Protei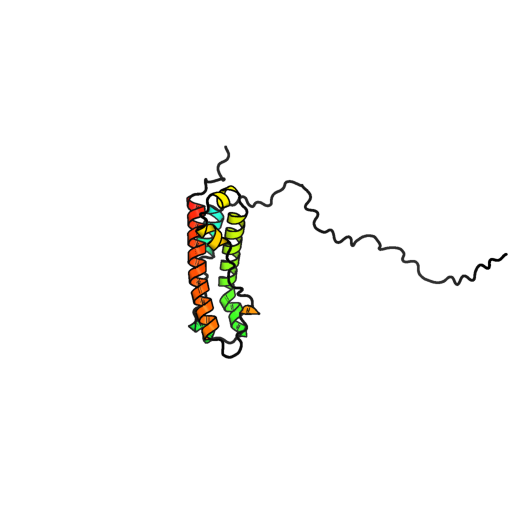n AF-A0A0D1DWK7-F1 (afdb_monomer_lite)

Structure (mmCIF, N/CA/C/O backbone):
data_AF-A0A0D1DWK7-F1
#
_entry.id   AF-A0A0D1DWK7-F1
#
loop_
_atom_site.group_PDB
_atom_site.id
_atom_site.type_symbol
_atom_site.label_atom_id
_atom_s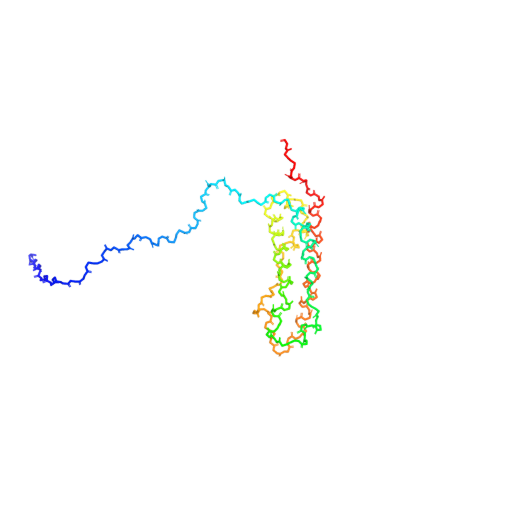ite.label_alt_id
_atom_site.label_comp_id
_atom_site.label_asym_id
_atom_site.label_entity_id
_atom_site.label_seq_id
_atom_site.pdbx_PDB_ins_code
_atom_site.Cartn_x
_atom_site.Cartn_y
_atom_site.Cartn_z
_atom_site.occupancy
_atom_site.B_iso_or_equiv
_atom_site.auth_seq_id
_atom_site.auth_comp_id
_atom_site.auth_asym_id
_atom_site.auth_atom_id
_atom_site.pdbx_PDB_model_num
ATOM 1 N N . MET A 1 1 ? 3.100 -80.654 4.291 1.00 35.53 1 MET A N 1
ATOM 2 C CA . MET A 1 1 ? 4.244 -81.356 4.916 1.00 35.53 1 MET A CA 1
ATOM 3 C C . MET A 1 1 ? 5.517 -80.571 4.607 1.00 35.53 1 MET A C 1
ATOM 5 O O . MET A 1 1 ? 5.625 -80.148 3.470 1.00 35.53 1 MET A O 1
ATOM 9 N N . ARG A 1 2 ? 6.362 -80.339 5.637 1.00 31.98 2 ARG A N 1
ATOM 10 C CA . ARG A 1 2 ? 7.846 -80.137 5.708 1.00 31.98 2 ARG A CA 1
ATOM 11 C C . ARG A 1 2 ? 8.606 -79.755 4.409 1.00 31.98 2 ARG A C 1
ATOM 13 O O . ARG A 1 2 ? 8.333 -80.349 3.384 1.00 31.98 2 ARG A O 1
ATOM 20 N N . ALA A 1 3 ? 9.633 -78.897 4.350 1.00 33.97 3 ALA A N 1
ATOM 21 C CA . ALA A 1 3 ? 10.636 -78.359 5.293 1.00 33.97 3 ALA A CA 1
ATOM 22 C C . ALA A 1 3 ? 11.252 -77.067 4.672 1.00 33.97 3 ALA A C 1
ATOM 24 O O . ALA A 1 3 ? 11.242 -76.930 3.455 1.00 33.97 3 ALA A O 1
ATOM 25 N N . ILE A 1 4 ? 11.587 -76.000 5.411 1.00 45.00 4 ILE A N 1
ATOM 26 C CA . ILE A 1 4 ? 12.887 -75.649 6.045 1.00 45.00 4 ILE A CA 1
ATOM 27 C C . ILE A 1 4 ? 14.161 -75.959 5.226 1.00 45.00 4 ILE A C 1
ATOM 29 O O . ILE A 1 4 ? 14.575 -77.110 5.149 1.00 45.00 4 ILE A O 1
ATOM 33 N N . ALA A 1 5 ? 14.833 -74.888 4.777 1.00 38.69 5 ALA A N 1
ATOM 34 C CA . ALA A 1 5 ? 16.294 -74.665 4.723 1.00 38.69 5 ALA A CA 1
ATOM 35 C C . ALA A 1 5 ? 16.481 -73.160 4.405 1.00 38.69 5 ALA A C 1
ATOM 37 O O . ALA A 1 5 ? 16.064 -72.715 3.344 1.00 38.69 5 ALA A O 1
ATOM 38 N N . VAL A 1 6 ? 16.809 -72.231 5.309 1.00 42.56 6 VAL A N 1
ATOM 39 C CA . VAL A 1 6 ? 17.988 -72.023 6.175 1.00 42.56 6 VAL A CA 1
ATOM 40 C C . VAL A 1 6 ? 19.330 -72.019 5.430 1.00 42.56 6 VAL A C 1
ATOM 42 O O . VAL A 1 6 ? 19.906 -73.057 5.133 1.00 42.56 6 VAL A O 1
ATOM 45 N N . SER A 1 7 ? 19.774 -70.771 5.236 1.00 46.34 7 SER A N 1
ATOM 46 C CA . SER A 1 7 ? 21.130 -70.210 5.268 1.00 46.34 7 SER A CA 1
ATOM 47 C C . SER A 1 7 ? 22.139 -70.544 4.165 1.00 46.34 7 SER A C 1
ATOM 49 O O . SER A 1 7 ? 22.687 -71.634 4.078 1.00 46.34 7 SER A O 1
ATOM 51 N N . LYS A 1 8 ? 22.574 -69.477 3.480 1.00 39.06 8 LYS A N 1
ATOM 52 C CA . LYS A 1 8 ? 23.996 -69.115 3.433 1.00 39.06 8 LYS A CA 1
ATOM 53 C C . LYS A 1 8 ? 24.147 -67.610 3.647 1.00 39.06 8 LYS A C 1
ATOM 55 O O . LYS A 1 8 ? 23.738 -66.797 2.828 1.00 39.06 8 LYS A O 1
ATOM 60 N N . LEU A 1 9 ? 24.691 -67.285 4.818 1.00 42.59 9 LEU A N 1
ATOM 61 C CA . LEU A 1 9 ? 25.370 -66.032 5.106 1.00 42.59 9 LEU A CA 1
ATOM 62 C C . LEU A 1 9 ? 26.461 -65.810 4.054 1.00 42.59 9 LEU A C 1
ATOM 64 O O . LEU A 1 9 ? 27.333 -66.667 3.934 1.00 42.59 9 LEU A O 1
ATOM 68 N N . ASP A 1 10 ? 26.511 -64.621 3.464 1.00 42.38 10 ASP A N 1
ATOM 69 C CA . ASP A 1 10 ? 27.797 -63.996 3.177 1.00 42.38 10 ASP A CA 1
ATOM 70 C C . ASP A 1 10 ? 27.877 -62.671 3.933 1.00 42.38 10 ASP A C 1
ATOM 72 O O . ASP A 1 10 ? 27.224 -61.670 3.643 1.00 42.38 10 ASP A O 1
ATOM 76 N N . LYS A 1 11 ? 28.641 -62.748 5.021 1.00 41.53 11 LYS A N 1
ATOM 77 C CA . LYS A 1 11 ? 29.080 -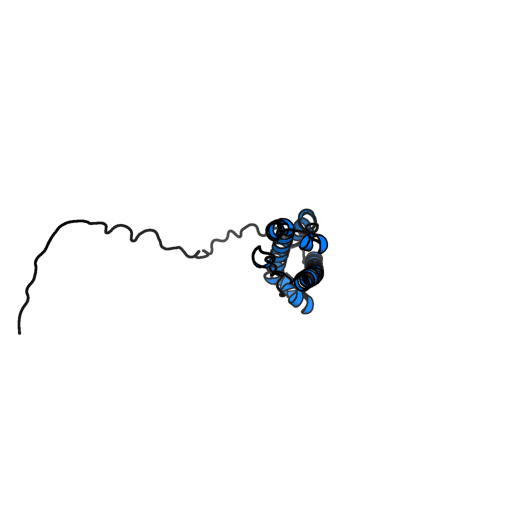61.640 5.854 1.00 41.53 11 LYS A CA 1
ATOM 78 C C . LYS A 1 11 ? 30.156 -60.900 5.074 1.00 41.53 11 LYS A C 1
ATOM 80 O O . LYS A 1 11 ? 31.225 -61.476 4.896 1.00 41.53 11 LYS A O 1
ATOM 85 N N . LYS A 1 12 ? 29.915 -59.637 4.711 1.00 40.84 12 LYS A N 1
ATOM 86 C CA . LYS A 1 12 ? 30.930 -58.567 4.662 1.00 40.84 12 LYS A CA 1
ATOM 87 C C . LYS A 1 12 ? 30.298 -57.225 4.271 1.00 40.84 12 LYS A C 1
ATOM 89 O O . LYS A 1 12 ? 29.779 -57.103 3.174 1.00 40.84 12 LYS A O 1
ATOM 94 N N . LEU A 1 13 ? 30.473 -56.251 5.174 1.00 39.94 13 LEU A N 1
ATOM 95 C CA . LEU A 1 13 ? 30.550 -54.798 4.943 1.00 39.94 13 LEU A CA 1
ATOM 96 C C . LEU A 1 13 ? 29.266 -54.095 4.443 1.00 39.94 13 LEU A C 1
ATOM 98 O O . LEU A 1 13 ? 28.750 -54.418 3.393 1.00 39.94 13 LEU A O 1
ATOM 102 N N . CYS A 1 14 ? 28.706 -53.061 5.066 1.00 36.19 14 CYS A N 1
ATOM 103 C CA . CYS A 1 14 ? 29.100 -52.273 6.221 1.00 36.19 14 CYS A CA 1
ATOM 104 C C . CYS A 1 14 ? 27.839 -51.802 6.953 1.00 36.19 14 CYS A C 1
ATOM 106 O O . CYS A 1 14 ? 26.956 -51.159 6.395 1.00 36.19 14 CYS A O 1
ATOM 108 N N . LEU A 1 15 ? 27.825 -52.110 8.241 1.00 42.50 15 LEU A N 1
ATOM 109 C CA . LEU A 1 15 ? 27.241 -51.336 9.322 1.00 42.50 15 LEU A CA 1
ATOM 110 C C . LEU A 1 15 ? 27.353 -49.812 9.080 1.00 42.50 15 LEU A C 1
ATOM 112 O O . LEU A 1 15 ? 28.404 -49.240 9.336 1.00 42.50 15 LEU A O 1
ATOM 116 N N . VAL A 1 16 ? 26.267 -49.166 8.642 1.00 40.69 16 VAL A N 1
ATOM 117 C CA . VAL A 1 16 ? 25.893 -47.794 9.045 1.00 40.69 16 VAL A CA 1
ATOM 118 C C . VAL A 1 16 ? 24.370 -47.759 9.203 1.00 40.69 16 VAL A C 1
ATOM 120 O O . VAL A 1 16 ? 23.630 -47.157 8.433 1.00 40.69 16 VAL A O 1
ATOM 123 N N . VAL A 1 17 ? 23.887 -48.458 10.229 1.00 48.81 17 VAL A N 1
ATOM 124 C CA . VAL A 1 17 ? 22.613 -48.127 10.878 1.00 48.81 17 VAL A CA 1
ATOM 125 C C . VAL A 1 17 ? 22.942 -47.032 11.888 1.00 48.81 17 VAL A C 1
ATOM 127 O O . VAL A 1 17 ? 23.173 -47.306 13.059 1.00 48.81 17 VAL A O 1
ATOM 130 N N . ALA A 1 18 ? 23.089 -45.802 11.399 1.00 49.25 18 ALA A N 1
ATOM 131 C CA . ALA A 1 18 ? 23.239 -44.599 12.213 1.00 49.25 18 ALA A CA 1
ATOM 132 C C . ALA A 1 18 ? 23.075 -43.366 11.317 1.00 49.25 18 ALA A C 1
ATOM 134 O O . ALA A 1 18 ? 24.058 -42.848 10.807 1.00 49.25 18 ALA A O 1
ATOM 135 N N . CYS A 1 19 ? 21.823 -42.963 11.078 1.00 34.84 19 CYS A N 1
ATOM 136 C CA . CYS A 1 19 ? 21.400 -41.559 10.918 1.00 34.84 19 CYS A CA 1
ATOM 137 C C . CYS A 1 19 ? 19.869 -41.435 10.743 1.00 34.84 19 CYS A C 1
ATOM 139 O O . CYS A 1 19 ? 19.378 -40.530 10.080 1.00 34.84 19 CYS A O 1
ATOM 141 N N . CYS A 1 20 ? 19.078 -42.297 11.399 1.00 39.22 20 CYS A N 1
ATOM 142 C CA . CYS A 1 20 ? 17.648 -42.033 11.639 1.00 39.22 20 CYS A CA 1
ATOM 143 C C . CYS A 1 20 ? 17.435 -41.074 12.827 1.00 39.22 20 CYS A C 1
ATOM 145 O O . CYS A 1 20 ? 16.447 -41.175 13.546 1.00 39.22 20 CYS A O 1
ATOM 147 N N . LEU A 1 21 ? 18.370 -40.150 13.043 1.00 48.44 21 LEU A N 1
ATOM 148 C CA . LEU A 1 21 ? 18.266 -39.048 13.986 1.00 48.44 21 LEU A CA 1
ATOM 149 C C . LEU A 1 21 ? 18.828 -37.815 13.277 1.00 48.44 21 LEU A C 1
ATOM 151 O O . LEU A 1 21 ? 19.969 -37.847 12.826 1.00 48.44 21 LEU A O 1
ATOM 155 N N . LEU A 1 22 ? 18.018 -36.752 13.224 1.00 46.00 22 LEU A N 1
ATOM 156 C CA . LEU A 1 22 ? 18.277 -35.430 12.630 1.00 46.00 22 LEU A CA 1
ATOM 157 C C . LEU A 1 22 ? 17.904 -35.250 11.150 1.00 46.00 22 LEU A C 1
ATOM 159 O O . LEU A 1 22 ? 18.721 -34.839 10.338 1.00 46.00 22 LEU A O 1
ATOM 163 N N . SER A 1 23 ? 16.633 -35.468 10.816 1.00 41.53 23 SER A N 1
ATOM 164 C CA . SER A 1 23 ? 15.876 -34.557 9.935 1.00 41.53 23 SER A CA 1
ATOM 165 C C . SER A 1 23 ? 14.383 -34.835 10.083 1.00 41.53 23 SER A C 1
ATOM 167 O O . SER A 1 23 ? 13.673 -35.125 9.126 1.00 41.53 23 SER A O 1
ATOM 169 N N . VAL A 1 24 ? 13.885 -34.717 11.317 1.00 39.78 24 VAL A N 1
ATOM 170 C CA . VAL A 1 24 ? 12.555 -34.130 11.456 1.00 39.78 24 VAL A CA 1
ATOM 171 C C . VAL A 1 24 ? 12.786 -32.700 10.989 1.00 39.78 24 VAL A C 1
ATOM 173 O O . VAL A 1 24 ? 13.404 -31.914 11.707 1.00 39.78 24 VAL A O 1
ATOM 176 N N . SER A 1 25 ? 12.407 -32.372 9.754 1.00 37.31 25 SER A N 1
ATOM 177 C CA . SER A 1 25 ? 12.064 -30.991 9.463 1.00 37.31 25 SER A CA 1
ATOM 178 C C . SER A 1 25 ? 10.915 -30.707 10.411 1.00 37.31 25 SER A C 1
ATOM 180 O O . SER A 1 25 ? 9.766 -31.077 10.179 1.00 37.31 25 SER A O 1
ATOM 182 N N . ALA A 1 26 ? 11.275 -30.166 11.572 1.00 39.66 26 ALA A N 1
ATOM 183 C CA . ALA A 1 26 ? 10.343 -29.498 12.429 1.00 39.66 26 ALA A CA 1
ATOM 184 C C . ALA A 1 26 ? 9.695 -28.459 11.517 1.00 39.66 26 ALA A C 1
ATOM 186 O O . ALA A 1 26 ? 10.260 -27.400 11.243 1.00 39.66 26 ALA A O 1
ATOM 187 N N . MET A 1 27 ? 8.505 -28.790 11.006 1.00 41.19 27 MET A N 1
ATOM 188 C CA . MET A 1 27 ? 7.476 -27.781 10.862 1.00 41.19 27 MET A CA 1
ATOM 189 C C . MET A 1 27 ? 7.580 -26.935 12.125 1.00 41.19 27 MET A C 1
ATOM 191 O O . MET A 1 27 ? 7.695 -27.522 13.208 1.00 41.19 27 MET A O 1
ATOM 195 N N . PRO A 1 28 ? 7.601 -25.602 12.025 1.00 35.41 28 PRO A N 1
ATOM 196 C CA . PRO A 1 28 ? 7.484 -24.788 13.210 1.00 35.41 28 PRO A CA 1
ATOM 197 C C . PRO A 1 28 ? 6.142 -25.156 13.847 1.00 35.41 28 PRO A C 1
ATOM 199 O O . PRO A 1 28 ? 5.085 -24.658 13.470 1.00 35.41 28 PRO A O 1
ATOM 202 N N . THR A 1 29 ? 6.171 -26.084 14.803 1.00 40.16 29 THR A N 1
ATOM 203 C CA . THR A 1 29 ? 5.226 -26.119 15.897 1.00 40.16 29 THR A CA 1
ATOM 204 C C . THR A 1 29 ? 5.403 -24.758 16.522 1.00 40.16 29 THR A C 1
ATOM 206 O O . THR A 1 29 ? 6.404 -24.509 17.197 1.00 40.16 29 THR A O 1
ATOM 209 N N . PHE A 1 30 ? 4.482 -23.852 16.195 1.00 42.81 30 PHE A N 1
ATOM 210 C CA . PHE A 1 30 ? 4.257 -22.633 16.942 1.00 42.81 30 PHE A CA 1
ATOM 211 C C . PHE A 1 30 ? 3.919 -23.078 18.360 1.00 42.81 30 PHE A C 1
ATOM 213 O O . PHE A 1 30 ? 2.764 -23.297 18.718 1.00 42.81 30 PHE A O 1
ATOM 220 N N . GLY A 1 31 ? 4.975 -23.327 19.132 1.00 33.19 31 GLY A N 1
ATOM 221 C CA . GLY A 1 31 ? 4.893 -23.500 20.556 1.00 33.19 31 GLY A CA 1
ATOM 222 C C . GLY A 1 31 ? 4.196 -22.262 21.077 1.00 33.19 31 GLY A C 1
ATOM 223 O O . GLY A 1 31 ? 4.615 -21.138 20.796 1.00 33.19 31 GLY A O 1
ATOM 224 N N . GLN A 1 32 ? 3.111 -22.496 21.802 1.00 45.38 32 GLN A N 1
ATOM 225 C CA . GLN A 1 32 ? 2.550 -21.558 22.755 1.00 45.38 32 GLN A CA 1
ATOM 226 C C . GLN A 1 32 ? 3.630 -21.252 23.800 1.00 45.38 32 GLN A C 1
ATOM 228 O O . GLN A 1 32 ? 3.635 -21.795 24.894 1.00 45.38 32 GLN A O 1
ATOM 233 N N . ASN A 1 33 ? 4.591 -20.422 23.422 1.00 34.59 33 ASN A N 1
ATOM 234 C CA . ASN A 1 33 ? 5.480 -19.718 24.317 1.00 34.59 33 ASN A CA 1
ATOM 235 C C . ASN A 1 33 ? 5.289 -18.251 23.975 1.00 34.59 33 ASN A C 1
ATOM 237 O O . ASN A 1 33 ? 5.736 -17.742 22.949 1.00 34.59 33 ASN A O 1
ATOM 241 N N . SER A 1 34 ? 4.509 -17.621 24.838 1.00 43.94 34 SER A N 1
ATOM 242 C CA . SER A 1 34 ? 4.232 -16.201 24.932 1.00 43.94 34 SER A CA 1
ATOM 243 C C . SER A 1 34 ? 5.529 -15.401 25.051 1.00 43.94 34 SER A C 1
ATOM 245 O O . SER A 1 34 ? 5.967 -15.039 26.136 1.00 43.94 34 SER A O 1
ATOM 247 N N . ALA A 1 35 ? 6.129 -15.121 23.905 1.00 40.31 35 ALA A N 1
ATOM 248 C CA . ALA A 1 35 ? 6.974 -13.969 23.670 1.00 40.31 35 ALA A CA 1
ATOM 249 C C . ALA A 1 35 ? 6.570 -13.461 22.287 1.00 40.31 35 ALA A C 1
ATOM 251 O O . ALA A 1 35 ? 7.152 -13.844 21.272 1.00 40.31 35 ALA A O 1
ATOM 252 N N . GLN A 1 36 ? 5.476 -12.688 22.243 1.00 37.56 36 GLN A N 1
ATOM 253 C CA . GLN A 1 36 ? 5.104 -11.960 21.034 1.00 37.56 36 GLN A CA 1
ATOM 254 C C . GLN A 1 36 ? 6.353 -11.203 20.567 1.00 37.56 36 GLN A C 1
ATOM 256 O O . GLN A 1 36 ? 6.941 -10.474 21.372 1.00 37.56 36 GLN A O 1
ATOM 261 N N . PRO A 1 37 ? 6.782 -11.351 19.300 1.00 38.97 37 PRO A N 1
ATOM 262 C CA . PRO A 1 37 ? 7.719 -10.400 18.732 1.00 38.97 37 PRO A CA 1
ATOM 263 C C . PRO A 1 37 ? 7.115 -9.020 18.966 1.00 38.97 37 PRO A C 1
ATOM 265 O O . PRO A 1 37 ? 5.895 -8.876 18.920 1.00 38.97 37 PRO A O 1
ATOM 268 N N . ASN A 1 38 ? 7.957 -8.051 19.285 1.00 44.44 38 ASN A N 1
ATOM 269 C CA . ASN A 1 38 ? 7.622 -6.677 19.632 1.00 44.44 38 ASN A CA 1
ATOM 270 C C . ASN A 1 38 ? 6.893 -5.936 18.478 1.00 44.44 38 ASN A C 1
ATOM 272 O O . ASN A 1 38 ? 7.410 -4.989 17.903 1.00 44.44 38 ASN A O 1
ATOM 276 N N . TYR A 1 39 ? 5.690 -6.395 18.121 1.00 44.62 39 TYR A N 1
ATOM 277 C CA . TYR A 1 39 ? 4.728 -5.807 17.187 1.00 44.62 39 TYR A CA 1
ATOM 278 C C . TYR A 1 39 ? 3.965 -4.643 17.843 1.00 44.62 39 TYR A C 1
ATOM 280 O O . TYR A 1 39 ? 3.026 -4.115 17.258 1.00 44.62 39 TYR A O 1
ATOM 288 N N . GLN A 1 40 ? 4.355 -4.241 19.060 1.00 44.53 40 GLN A N 1
ATOM 289 C CA . GLN A 1 40 ? 3.804 -3.104 19.801 1.00 44.53 40 GLN A CA 1
ATOM 290 C C . GLN A 1 40 ? 4.404 -1.760 19.357 1.00 44.53 40 GLN A C 1
ATOM 292 O O . GLN A 1 40 ? 4.408 -0.793 20.112 1.00 44.53 40 GLN A O 1
ATOM 297 N N . GLN A 1 41 ? 4.878 -1.656 18.117 1.00 57.50 41 GLN A N 1
ATOM 298 C CA . GLN A 1 41 ? 4.837 -0.360 17.456 1.00 57.50 41 GLN A CA 1
ATOM 299 C C . GLN A 1 41 ? 3.382 -0.128 17.067 1.00 57.50 41 GLN A C 1
ATOM 301 O O . GLN A 1 41 ? 2.820 -0.857 16.251 1.00 57.50 41 GLN A O 1
ATOM 306 N N . THR A 1 42 ? 2.741 0.839 17.719 1.00 75.50 42 THR A N 1
ATOM 307 C CA . THR A 1 42 ? 1.379 1.250 17.388 1.00 75.50 42 THR A CA 1
ATOM 308 C C . THR A 1 42 ? 1.276 1.511 15.887 1.00 75.50 42 THR A C 1
ATOM 310 O O . THR A 1 42 ? 2.201 2.049 15.280 1.00 75.50 42 THR A O 1
ATOM 313 N N . ILE A 1 43 ? 0.140 1.167 15.274 1.00 83.75 43 ILE A N 1
ATOM 314 C CA . ILE A 1 43 ? -0.105 1.419 13.842 1.00 83.75 43 ILE A CA 1
ATOM 315 C C . ILE A 1 43 ? 0.173 2.883 13.458 1.00 83.75 43 ILE A C 1
ATOM 317 O O . ILE A 1 43 ? 0.635 3.151 12.354 1.00 83.75 43 ILE A O 1
ATOM 321 N N . ALA A 1 44 ? -0.019 3.817 14.397 1.00 82.62 44 ALA A N 1
ATOM 322 C CA . ALA A 1 44 ? 0.364 5.219 14.271 1.00 82.62 44 ALA A CA 1
ATOM 323 C C . ALA A 1 44 ? 1.878 5.431 14.093 1.00 82.62 44 ALA A C 1
ATOM 325 O O . ALA A 1 44 ? 2.278 6.160 13.191 1.00 82.62 44 ALA A O 1
ATOM 326 N N . TYR A 1 45 ? 2.719 4.758 14.883 1.00 85.81 45 TYR A N 1
ATOM 327 C CA . TYR A 1 45 ? 4.176 4.804 14.736 1.00 85.81 45 TYR A CA 1
ATOM 328 C C . TYR A 1 45 ? 4.633 4.187 13.409 1.00 85.81 45 TYR A C 1
ATOM 330 O O . TYR A 1 45 ? 5.481 4.747 12.709 1.00 85.81 45 TYR A O 1
ATOM 338 N N . SER A 1 46 ? 4.066 3.039 13.025 1.00 87.69 46 SER A N 1
ATOM 339 C CA . SER A 1 46 ? 4.386 2.408 11.738 1.00 87.69 46 SER A CA 1
ATOM 340 C C . SER A 1 46 ? 3.939 3.280 10.559 1.00 87.69 46 SER A C 1
ATOM 342 O O . SER A 1 46 ? 4.655 3.388 9.564 1.00 87.69 46 SER A O 1
ATOM 344 N N . TRP A 1 47 ? 2.796 3.963 10.682 1.00 91.38 47 TRP A N 1
ATOM 345 C CA . TRP A 1 47 ? 2.325 4.947 9.708 1.00 91.38 47 TRP A CA 1
ATOM 346 C C . TRP A 1 47 ? 3.231 6.180 9.637 1.00 91.38 47 TRP A C 1
ATOM 348 O O . TRP A 1 47 ? 3.592 6.615 8.548 1.00 91.38 47 TRP A O 1
ATOM 358 N N . GLU A 1 48 ? 3.669 6.721 10.771 1.00 89.38 48 GLU A N 1
ATOM 359 C CA . GLU A 1 48 ? 4.623 7.832 10.807 1.00 89.38 48 GLU A CA 1
ATOM 360 C C . GLU A 1 48 ? 5.963 7.443 10.165 1.00 89.38 48 GLU A C 1
ATOM 362 O O . GLU A 1 48 ? 6.504 8.170 9.329 1.00 89.38 48 GLU A O 1
ATOM 367 N N . THR A 1 49 ? 6.460 6.243 10.470 1.00 89.81 49 THR A N 1
ATOM 368 C CA . THR A 1 49 ? 7.658 5.679 9.836 1.00 89.81 49 THR A CA 1
ATOM 369 C C . THR A 1 49 ? 7.475 5.572 8.322 1.00 89.81 49 THR A C 1
ATOM 371 O O . THR A 1 49 ? 8.367 5.959 7.561 1.00 89.81 49 THR A O 1
ATOM 374 N N . TYR A 1 50 ? 6.306 5.119 7.865 1.00 92.19 50 TYR A N 1
ATOM 375 C CA . TYR A 1 50 ? 5.954 5.079 6.448 1.00 92.19 50 TYR A CA 1
ATOM 376 C C . TYR A 1 50 ? 5.989 6.473 5.800 1.00 92.19 50 TYR A C 1
ATOM 378 O O . TYR A 1 50 ? 6.615 6.651 4.749 1.00 92.19 50 TYR A O 1
ATOM 386 N N . LEU A 1 51 ? 5.374 7.478 6.434 1.00 92.25 51 LEU A N 1
ATOM 387 C CA . LEU A 1 51 ? 5.356 8.858 5.940 1.00 92.25 51 LEU A CA 1
ATOM 388 C C . LEU A 1 51 ? 6.768 9.445 5.806 1.00 92.25 51 LEU A C 1
ATOM 390 O O . LEU A 1 51 ? 7.043 10.152 4.835 1.00 92.25 51 LEU A O 1
ATOM 394 N N . ASN A 1 52 ? 7.655 9.120 6.747 1.00 90.94 52 ASN A N 1
ATOM 395 C CA . ASN A 1 52 ? 9.015 9.649 6.801 1.00 90.94 52 ASN A CA 1
ATOM 396 C C . ASN A 1 52 ? 9.990 8.931 5.859 1.00 90.94 52 ASN A C 1
ATOM 398 O O . ASN A 1 52 ? 10.941 9.549 5.386 1.00 90.94 52 ASN A O 1
ATOM 402 N N . THR A 1 53 ? 9.776 7.640 5.583 1.00 88.69 53 THR A N 1
ATOM 403 C CA . THR A 1 53 ? 10.783 6.807 4.896 1.00 88.69 53 THR A CA 1
ATOM 404 C C . THR A 1 53 ? 10.342 6.261 3.542 1.00 88.69 53 THR A C 1
ATOM 406 O O . THR A 1 53 ? 11.189 6.049 2.678 1.00 88.69 53 THR A O 1
ATOM 409 N N . GLN A 1 54 ? 9.041 6.041 3.328 1.00 90.75 54 GLN A N 1
ATOM 410 C CA . GLN A 1 54 ? 8.538 5.313 2.156 1.00 90.75 54 GLN A CA 1
ATOM 411 C C . GLN A 1 54 ? 7.629 6.136 1.249 1.00 90.75 54 GLN A C 1
ATOM 413 O O . GLN A 1 54 ? 7.618 5.904 0.042 1.00 90.75 54 GLN A O 1
ATOM 418 N N . LYS A 1 55 ? 6.880 7.109 1.784 1.00 88.50 55 LYS A N 1
ATOM 419 C CA . LYS A 1 55 ? 5.882 7.883 1.020 1.00 88.50 55 LYS A CA 1
ATOM 420 C C . LYS A 1 55 ? 6.432 8.492 -0.274 1.00 88.50 55 LYS A C 1
ATOM 422 O O . LYS A 1 55 ? 5.713 8.591 -1.264 1.00 88.50 55 LYS A O 1
ATOM 427 N N . TYR A 1 56 ? 7.700 8.896 -0.278 1.00 88.06 56 TYR A N 1
ATOM 428 C CA . TYR A 1 56 ? 8.344 9.550 -1.421 1.00 88.06 56 TYR A CA 1
ATOM 429 C C . TYR A 1 56 ? 8.947 8.579 -2.442 1.00 88.06 56 TYR A C 1
ATOM 431 O O . TYR A 1 56 ? 9.384 9.015 -3.506 1.00 88.06 56 TYR A O 1
ATOM 439 N N . ASN A 1 57 ? 8.913 7.271 -2.177 1.00 90.00 57 ASN A N 1
ATOM 440 C CA . ASN A 1 57 ? 9.325 6.238 -3.122 1.00 90.00 57 ASN A CA 1
ATOM 441 C C . ASN A 1 57 ? 8.214 6.031 -4.162 1.00 90.00 57 ASN A C 1
ATOM 443 O O . ASN A 1 57 ? 7.425 5.085 -4.105 1.00 90.00 57 ASN A O 1
ATOM 447 N N . GLN A 1 58 ? 8.095 6.993 -5.074 1.00 87.69 58 GLN A N 1
ATOM 448 C CA . GLN A 1 58 ? 7.031 7.034 -6.068 1.00 87.69 58 GLN A CA 1
ATOM 449 C C . GLN A 1 58 ? 7.205 5.976 -7.154 1.00 87.69 58 GLN A C 1
ATOM 451 O O . GLN A 1 58 ? 8.309 5.513 -7.450 1.00 87.69 58 GLN A O 1
ATOM 456 N N . LEU A 1 59 ? 6.077 5.643 -7.776 1.00 86.50 59 LEU A N 1
ATOM 457 C CA . LEU A 1 59 ? 6.044 4.885 -9.015 1.00 86.50 59 LEU A CA 1
ATOM 458 C C . LEU A 1 59 ? 6.917 5.598 -10.066 1.00 86.50 59 LEU A C 1
ATOM 460 O O . LEU A 1 59 ? 6.738 6.804 -10.272 1.00 86.50 59 LEU A O 1
ATOM 464 N N . PRO A 1 60 ? 7.853 4.908 -10.743 1.00 84.75 60 PRO A N 1
ATOM 465 C CA . PRO A 1 60 ? 8.585 5.505 -11.850 1.00 84.75 60 PRO A CA 1
ATOM 466 C C . PRO A 1 60 ? 7.625 6.011 -12.927 1.00 84.75 60 PRO A C 1
ATOM 468 O O . PRO A 1 60 ? 6.650 5.341 -13.271 1.00 84.75 60 PRO A O 1
ATOM 471 N N . SER A 1 61 ? 7.913 7.188 -13.486 1.00 82.94 61 SER A N 1
ATOM 472 C CA . SER A 1 61 ? 7.087 7.748 -14.554 1.00 82.94 61 SER A CA 1
ATOM 473 C C . SER A 1 61 ? 7.075 6.832 -15.774 1.00 82.94 61 SER A C 1
ATOM 475 O O . SER A 1 61 ? 8.048 6.128 -16.066 1.00 82.94 61 SER A O 1
ATOM 477 N N . TRP A 1 62 ? 6.006 6.919 -16.563 1.00 78.56 62 TRP A N 1
ATOM 478 C CA . TRP A 1 62 ? 5.920 6.191 -17.823 1.00 78.56 62 TRP A CA 1
ATOM 479 C C . TRP A 1 62 ? 7.109 6.472 -18.759 1.00 78.56 62 TRP A C 1
ATOM 481 O O . TRP A 1 62 ? 7.674 5.556 -19.352 1.00 78.56 62 TRP A O 1
ATOM 491 N N . SER A 1 63 ? 7.543 7.732 -18.850 1.00 76.56 63 SER A N 1
ATOM 492 C CA . SER A 1 63 ? 8.721 8.122 -19.633 1.00 76.56 63 SER A CA 1
ATOM 493 C C . SER A 1 63 ? 9.997 7.415 -19.165 1.00 76.56 63 SER A C 1
ATOM 495 O O . SER A 1 63 ? 10.792 6.969 -19.994 1.00 76.56 63 SER A O 1
ATOM 497 N N . THR A 1 64 ? 10.154 7.245 -17.851 1.00 75.25 64 THR A N 1
ATOM 498 C CA . THR A 1 64 ? 11.262 6.498 -17.251 1.00 75.25 64 THR A CA 1
ATOM 499 C C . THR A 1 64 ? 11.144 5.011 -17.579 1.00 75.25 64 THR A C 1
ATOM 501 O O . THR A 1 64 ? 12.113 4.410 -18.031 1.00 75.25 64 THR A O 1
ATOM 504 N N . ALA A 1 65 ? 9.960 4.413 -17.449 1.00 75.00 65 ALA A N 1
ATOM 505 C CA . ALA A 1 65 ? 9.766 3.000 -17.768 1.00 75.00 65 ALA A CA 1
ATOM 506 C C . ALA A 1 65 ? 10.003 2.692 -19.263 1.00 75.00 65 ALA A C 1
ATOM 508 O O . ALA A 1 65 ? 10.662 1.715 -19.612 1.00 75.00 65 ALA A O 1
ATOM 509 N N . ARG A 1 66 ? 9.524 3.552 -20.167 1.00 74.56 66 ARG A N 1
ATOM 510 C CA . ARG A 1 66 ? 9.643 3.355 -21.620 1.00 74.56 66 ARG A CA 1
ATOM 511 C C . ARG A 1 66 ? 11.074 3.512 -22.139 1.00 74.56 66 ARG A C 1
ATOM 513 O O . ARG A 1 66 ? 11.463 2.802 -23.062 1.00 74.56 66 ARG A O 1
ATOM 520 N N . GLY A 1 67 ? 11.834 4.464 -21.596 1.00 66.00 67 GLY A N 1
ATOM 521 C CA . GLY A 1 67 ? 13.166 4.817 -22.100 1.00 66.00 67 GLY A CA 1
ATOM 522 C C . GLY A 1 67 ? 14.275 3.825 -21.739 1.00 66.00 67 GLY A C 1
ATOM 523 O O . GLY A 1 67 ? 15.378 3.925 -22.273 1.00 66.00 67 GLY A O 1
ATOM 524 N N . ASN A 1 68 ? 14.010 2.877 -20.837 1.00 68.50 68 ASN A N 1
ATOM 525 C CA . ASN A 1 68 ? 15.041 2.026 -20.258 1.00 68.50 68 ASN A CA 1
ATOM 526 C C . ASN A 1 68 ? 15.066 0.611 -20.837 1.00 68.50 68 ASN A C 1
ATOM 528 O O . ASN A 1 68 ? 14.056 0.036 -21.239 1.00 68.50 68 ASN A O 1
ATOM 532 N N . ARG A 1 69 ? 16.267 0.020 -20.852 1.00 67.44 69 ARG A N 1
ATOM 533 C CA . ARG A 1 69 ? 16.444 -1.394 -21.205 1.00 67.44 69 ARG A CA 1
ATOM 534 C C . ARG A 1 69 ? 15.709 -2.254 -20.174 1.00 67.44 69 ARG A C 1
ATOM 536 O O . ARG A 1 69 ? 15.815 -1.988 -18.979 1.00 67.44 69 ARG A O 1
ATOM 543 N N . LEU A 1 70 ? 15.053 -3.327 -20.625 1.00 66.69 70 LEU A N 1
ATOM 544 C CA . LEU A 1 70 ? 14.255 -4.230 -19.776 1.00 66.69 70 LEU A CA 1
ATOM 545 C C . LEU A 1 70 ? 15.000 -4.721 -18.518 1.00 66.69 70 LEU A C 1
ATOM 547 O O . LEU A 1 70 ? 14.387 -4.896 -17.473 1.00 66.69 70 LEU A O 1
ATOM 551 N N . GLY A 1 71 ? 16.326 -4.884 -18.583 1.00 67.50 71 GLY A N 1
ATOM 552 C CA . GLY A 1 71 ? 17.146 -5.294 -17.435 1.00 67.50 71 GLY A CA 1
ATOM 553 C C . GLY A 1 71 ? 17.323 -4.240 -16.331 1.00 67.50 71 GLY A C 1
ATOM 554 O O . GLY A 1 71 ? 17.722 -4.591 -15.227 1.00 67.50 71 GLY A O 1
ATOM 555 N N . VAL A 1 72 ? 17.025 -2.964 -16.597 1.00 78.81 72 VAL A N 1
ATOM 556 C CA . VAL A 1 72 ? 17.190 -1.850 -15.641 1.00 78.81 72 VAL A CA 1
ATOM 557 C C . VAL A 1 72 ? 15.879 -1.537 -14.906 1.00 78.81 72 VAL A C 1
ATOM 559 O O . VAL A 1 72 ? 15.906 -1.023 -13.787 1.00 78.81 72 VAL A O 1
ATOM 562 N N . LEU A 1 73 ? 14.731 -1.914 -15.483 1.00 78.62 73 LEU A N 1
ATOM 563 C CA . LEU A 1 73 ? 13.409 -1.709 -14.880 1.00 78.62 73 LEU A CA 1
ATOM 564 C C . LEU A 1 73 ? 13.294 -2.294 -13.465 1.00 78.62 73 LEU A C 1
ATOM 566 O O . LEU A 1 73 ? 12.867 -1.567 -12.568 1.00 78.62 73 LEU A O 1
ATOM 570 N N . PRO A 1 74 ? 13.738 -3.535 -13.178 1.00 83.88 74 PRO A N 1
ATOM 571 C CA . PRO A 1 74 ? 13.640 -4.069 -11.825 1.00 83.88 74 PRO A CA 1
ATOM 572 C C . PRO A 1 74 ? 14.362 -3.224 -10.776 1.00 83.88 74 PRO A C 1
ATOM 574 O O . PRO A 1 74 ? 13.905 -3.173 -9.635 1.00 83.88 74 PRO A O 1
ATOM 577 N N . GLN A 1 75 ? 15.463 -2.567 -11.145 1.00 85.44 75 GLN A N 1
ATOM 578 C CA . GLN A 1 75 ? 16.221 -1.715 -10.235 1.00 85.44 75 GLN A CA 1
ATOM 579 C C . GLN A 1 75 ? 15.505 -0.385 -9.980 1.00 85.44 75 GLN A C 1
ATOM 581 O O . GLN A 1 75 ? 15.468 0.080 -8.845 1.00 85.44 75 GLN A O 1
ATOM 586 N N . GLN A 1 76 ? 14.890 0.207 -11.004 1.00 85.12 76 GLN A N 1
ATOM 587 C CA . GLN A 1 76 ? 14.154 1.471 -10.875 1.00 85.12 76 GLN A CA 1
ATOM 588 C C . GLN A 1 76 ? 12.906 1.338 -10.006 1.00 85.12 76 GLN A C 1
ATOM 590 O O . GLN A 1 76 ? 12.570 2.245 -9.253 1.00 85.12 76 GLN A O 1
ATOM 595 N N . PHE A 1 77 ? 12.255 0.178 -10.060 1.00 89.06 77 PHE A N 1
ATOM 596 C CA . PHE A 1 77 ? 11.089 -0.120 -9.235 1.00 89.06 77 PHE A CA 1
ATOM 597 C C . PHE A 1 77 ? 11.458 -0.586 -7.820 1.00 89.06 77 PHE A C 1
ATOM 599 O O . PHE A 1 77 ? 10.560 -0.871 -7.036 1.00 89.06 77 PHE A O 1
ATOM 606 N N . LYS A 1 78 ? 12.749 -0.680 -7.456 1.00 89.38 78 LYS A N 1
ATOM 607 C CA . LYS A 1 78 ? 13.171 -1.221 -6.153 1.00 89.38 78 LYS A CA 1
ATOM 608 C C . LYS A 1 78 ? 12.582 -0.438 -4.976 1.00 89.38 78 LYS A C 1
ATOM 610 O O . LYS A 1 78 ? 11.893 -1.036 -4.159 1.00 89.38 78 LYS A O 1
ATOM 615 N N . ALA A 1 79 ? 12.817 0.872 -4.918 1.00 90.38 79 ALA A N 1
ATOM 616 C CA . ALA A 1 79 ? 12.323 1.713 -3.824 1.00 90.38 79 ALA A CA 1
ATOM 617 C C . ALA A 1 79 ? 10.786 1.709 -3.763 1.00 90.38 79 ALA A C 1
ATOM 619 O O . ALA A 1 79 ? 10.183 1.637 -2.696 1.00 90.38 79 ALA A O 1
ATOM 620 N N . PHE A 1 80 ? 10.138 1.713 -4.927 1.00 92.12 80 PHE A N 1
ATOM 621 C CA . PHE A 1 80 ? 8.689 1.614 -5.002 1.00 92.12 80 PHE A CA 1
ATOM 622 C C . PHE A 1 80 ? 8.158 0.261 -4.483 1.00 92.12 80 PHE A C 1
ATOM 624 O O . PHE A 1 80 ? 7.178 0.225 -3.743 1.00 92.12 80 PHE A O 1
ATOM 631 N N . ARG A 1 81 ? 8.824 -0.859 -4.790 1.00 91.56 81 ARG A N 1
ATOM 632 C CA . ARG A 1 81 ? 8.476 -2.163 -4.202 1.00 91.56 81 ARG A CA 1
ATOM 633 C C . ARG A 1 81 ? 8.587 -2.152 -2.680 1.00 91.56 81 ARG A C 1
ATOM 635 O O . ARG A 1 81 ? 7.740 -2.738 -2.021 1.00 91.56 81 ARG A O 1
ATOM 642 N N . GLU A 1 82 ? 9.605 -1.497 -2.127 1.00 91.44 82 GLU A N 1
ATOM 643 C CA . GLU A 1 82 ? 9.769 -1.360 -0.671 1.00 91.44 82 GLU A CA 1
ATOM 644 C C . GLU A 1 82 ? 8.609 -0.568 -0.044 1.00 91.44 82 GLU A C 1
ATOM 646 O O . GLU A 1 82 ? 8.094 -0.962 1.006 1.00 91.44 82 GLU A O 1
ATOM 651 N N . ARG A 1 83 ? 8.124 0.478 -0.729 1.00 94.25 83 ARG A N 1
ATOM 652 C CA . ARG A 1 83 ? 6.906 1.208 -0.341 1.00 94.25 83 ARG A CA 1
ATOM 653 C C . ARG A 1 83 ? 5.673 0.308 -0.337 1.00 94.25 83 ARG A C 1
ATOM 655 O O . ARG A 1 83 ? 4.933 0.317 0.643 1.00 94.25 83 ARG A O 1
ATOM 662 N N . ILE A 1 84 ? 5.459 -0.471 -1.401 1.00 94.62 84 ILE A N 1
ATOM 663 C CA . ILE A 1 84 ? 4.335 -1.416 -1.479 1.00 94.62 84 ILE A CA 1
ATOM 664 C C . ILE A 1 84 ? 4.408 -2.450 -0.360 1.00 94.62 84 ILE A C 1
ATOM 666 O O . ILE A 1 84 ? 3.4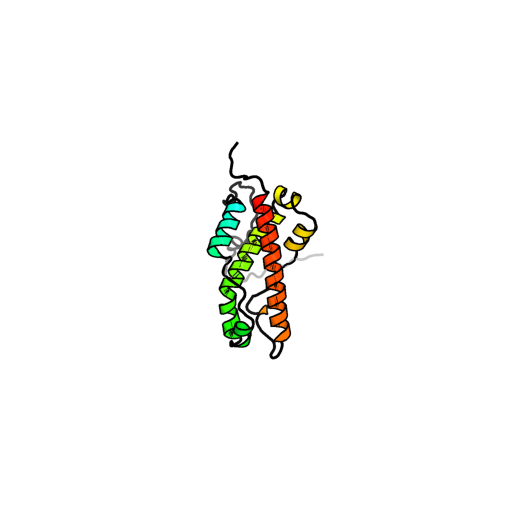01 -2.689 0.297 1.00 94.62 84 ILE A O 1
ATOM 670 N N . SER A 1 85 ? 5.586 -3.012 -0.083 1.00 92.06 85 SER A N 1
ATOM 671 C CA . SER A 1 85 ? 5.763 -3.962 1.019 1.00 92.06 85 SER A CA 1
ATOM 672 C C . SER A 1 85 ? 5.364 -3.368 2.374 1.00 92.06 85 SER A C 1
ATOM 674 O O . SER A 1 85 ? 4.651 -4.024 3.128 1.00 92.06 85 SER A O 1
ATOM 676 N N . HIS A 1 86 ? 5.743 -2.118 2.663 1.00 92.88 86 HIS A N 1
ATOM 677 C CA . HIS A 1 86 ? 5.318 -1.438 3.894 1.00 92.88 86 HIS A CA 1
ATOM 678 C C . HIS A 1 86 ? 3.802 -1.202 3.948 1.00 92.88 86 HIS A C 1
ATOM 680 O O . HIS A 1 86 ? 3.173 -1.457 4.974 1.00 92.88 86 HIS A O 1
ATOM 686 N N . LEU A 1 87 ? 3.190 -0.735 2.853 1.00 94.81 87 LEU A N 1
ATOM 687 C CA . LEU A 1 87 ? 1.732 -0.567 2.787 1.00 94.81 87 LEU A CA 1
ATOM 688 C C . LEU A 1 87 ? 1.001 -1.896 2.994 1.00 94.81 87 LEU A C 1
ATOM 690 O O . LEU A 1 87 ? -0.015 -1.953 3.682 1.00 94.81 87 LEU A O 1
ATOM 694 N N . GLU A 1 88 ? 1.541 -2.969 2.428 1.00 94.50 88 GLU A N 1
ATOM 695 C CA . GLU A 1 88 ? 1.020 -4.322 2.548 1.00 94.50 88 GLU A CA 1
ATOM 696 C C . GLU A 1 88 ? 1.086 -4.836 3.995 1.00 94.50 88 GLU A C 1
ATOM 698 O O . GLU A 1 88 ? 0.159 -5.499 4.459 1.00 94.50 88 GLU A O 1
ATOM 703 N N . GLU A 1 89 ? 2.150 -4.514 4.732 1.00 92.69 89 GLU A N 1
ATOM 704 C CA . GLU A 1 89 ? 2.273 -4.820 6.162 1.00 92.69 89 GLU A CA 1
ATOM 705 C C . GLU A 1 89 ? 1.243 -4.061 7.003 1.00 92.69 89 GLU A C 1
ATOM 707 O O . GLU A 1 89 ? 0.529 -4.680 7.795 1.00 92.69 89 GLU A O 1
ATOM 712 N N . LEU A 1 90 ? 1.106 -2.749 6.786 1.00 92.69 90 LEU A N 1
ATOM 713 C CA . LEU A 1 90 ? 0.119 -1.911 7.476 1.00 92.69 90 LEU A CA 1
ATOM 714 C C . LEU A 1 90 ? -1.309 -2.409 7.220 1.00 92.69 90 LEU A C 1
ATOM 716 O O . LEU A 1 90 ? -2.101 -2.582 8.144 1.00 92.69 90 LEU A O 1
ATOM 720 N N . ARG A 1 91 ? -1.626 -2.709 5.960 1.00 94.00 91 ARG A N 1
ATOM 721 C CA . ARG A 1 91 ? -2.911 -3.269 5.534 1.00 94.00 91 ARG A CA 1
ATOM 722 C C . ARG A 1 91 ? -3.196 -4.617 6.183 1.00 94.00 91 ARG A C 1
ATOM 724 O O . ARG A 1 91 ? -4.288 -4.813 6.715 1.00 94.00 91 ARG A O 1
ATOM 731 N N . ARG A 1 92 ? -2.224 -5.538 6.177 1.00 93.25 92 ARG A N 1
ATOM 732 C CA . ARG A 1 92 ? -2.345 -6.842 6.848 1.00 93.25 92 ARG A CA 1
ATOM 733 C C . ARG A 1 92 ? -2.605 -6.671 8.338 1.00 93.25 92 ARG A C 1
ATOM 735 O O . ARG A 1 92 ? -3.486 -7.344 8.869 1.00 93.25 92 ARG A O 1
ATOM 742 N N . TRP A 1 93 ? -1.901 -5.746 8.989 1.00 91.50 93 TRP A N 1
ATOM 743 C CA . TRP A 1 93 ? -2.146 -5.427 10.391 1.00 91.50 93 TRP A CA 1
ATOM 744 C C . TRP A 1 93 ? -3.590 -4.967 10.605 1.00 91.50 93 TRP A C 1
ATOM 746 O O . TRP A 1 93 ? -4.297 -5.587 11.397 1.00 91.50 93 TRP A O 1
ATOM 756 N N . VAL A 1 94 ? -4.065 -3.976 9.839 1.00 91.44 94 VAL A N 1
ATOM 757 C CA . VAL A 1 94 ? -5.432 -3.432 9.957 1.00 91.44 94 VAL A CA 1
ATOM 758 C C . VAL A 1 94 ? -6.491 -4.513 9.745 1.00 91.44 94 VAL A C 1
ATOM 760 O O . VAL A 1 94 ? -7.454 -4.587 10.502 1.00 91.44 94 VAL A O 1
ATOM 763 N N . LEU A 1 95 ? -6.311 -5.381 8.747 1.00 92.50 95 LEU A N 1
ATOM 764 C CA . LEU A 1 95 ? -7.253 -6.467 8.472 1.00 92.50 95 LEU A CA 1
ATOM 765 C C . LEU A 1 95 ? -7.218 -7.572 9.537 1.00 92.50 95 LEU A C 1
ATOM 767 O O . LEU A 1 95 ? -8.248 -8.200 9.776 1.00 92.50 95 LEU A O 1
ATOM 771 N N . SER A 1 96 ? -6.072 -7.808 10.179 1.00 90.31 96 SER A N 1
ATOM 772 C CA . SER A 1 96 ? -5.918 -8.820 11.236 1.00 90.31 96 SER A CA 1
ATOM 773 C C . SER A 1 96 ? -6.331 -8.332 12.629 1.00 90.31 96 SER A C 1
ATOM 775 O O . SER A 1 96 ? -6.744 -9.135 13.465 1.00 90.31 96 SER A O 1
ATOM 777 N N . ASN A 1 97 ? -6.238 -7.026 12.892 1.00 88.88 97 ASN A N 1
ATOM 778 C CA . ASN A 1 97 ? -6.610 -6.438 14.169 1.00 88.88 97 ASN A CA 1
ATOM 779 C C . ASN A 1 97 ? -8.136 -6.301 14.250 1.00 88.88 97 ASN A C 1
ATOM 781 O O . ASN A 1 97 ? -8.743 -5.578 13.467 1.00 88.88 97 ASN A O 1
ATOM 785 N N . HIS A 1 98 ? -8.758 -6.988 15.208 1.00 88.31 98 HIS A N 1
ATOM 786 C CA . HIS A 1 98 ? -10.216 -7.059 15.323 1.00 88.31 98 HIS A CA 1
ATOM 787 C C . HIS A 1 98 ? -10.888 -5.684 15.496 1.00 88.31 98 HIS A C 1
ATOM 789 O O . HIS A 1 98 ? -11.929 -5.433 14.889 1.00 88.31 98 HIS A O 1
ATOM 795 N N . GLU A 1 99 ? -10.306 -4.782 16.290 1.00 86.69 99 GLU A N 1
ATOM 796 C CA . GLU A 1 99 ? -10.869 -3.447 16.532 1.00 86.69 99 GLU A CA 1
ATOM 797 C C . GLU A 1 99 ? -10.752 -2.557 15.293 1.00 86.69 99 GLU A C 1
ATOM 799 O O . GLU A 1 99 ? -11.751 -1.985 14.851 1.00 86.69 99 GLU A O 1
ATOM 804 N N . ALA A 1 100 ? -9.562 -2.515 14.686 1.00 87.81 100 ALA A N 1
ATOM 805 C CA . ALA A 1 100 ? -9.310 -1.795 13.441 1.00 87.81 100 ALA A CA 1
ATOM 806 C C . ALA A 1 100 ? -10.227 -2.278 12.322 1.00 87.81 100 ALA A C 1
ATOM 808 O O . ALA A 1 100 ? -10.897 -1.485 11.669 1.00 87.81 100 ALA A O 1
ATOM 809 N N . ASN A 1 101 ? -10.309 -3.594 12.158 1.00 90.19 101 ASN A N 1
ATOM 810 C CA . ASN A 1 101 ? -11.135 -4.237 11.160 1.00 90.19 101 ASN A CA 1
ATOM 811 C C . ASN A 1 101 ? -12.624 -3.912 11.366 1.00 90.19 101 ASN A C 1
ATOM 813 O O . ASN A 1 101 ? -13.307 -3.588 10.396 1.00 90.19 101 ASN A O 1
ATOM 817 N N . LYS A 1 102 ? -13.140 -3.947 12.601 1.00 89.44 102 LYS A N 1
ATOM 818 C CA . LYS A 1 102 ? -14.544 -3.612 12.899 1.00 89.44 102 LYS A CA 1
ATOM 819 C C . LYS A 1 102 ? -14.872 -2.140 12.623 1.00 89.44 102 LYS A C 1
ATOM 821 O O . LYS A 1 102 ? -16.012 -1.837 12.283 1.00 89.44 102 LYS A O 1
ATOM 826 N N . ALA A 1 103 ? -13.894 -1.247 12.760 1.00 88.81 103 ALA A N 1
ATOM 827 C CA . ALA A 1 103 ? -14.059 0.180 12.497 1.00 88.81 103 ALA A CA 1
ATOM 828 C C . ALA A 1 103 ? -14.103 0.534 10.996 1.00 88.81 103 ALA A C 1
ATOM 830 O O . ALA A 1 103 ? -14.508 1.643 10.650 1.00 88.81 103 ALA A O 1
ATOM 831 N N . LEU A 1 104 ? -13.715 -0.384 10.102 1.00 92.44 104 LEU A N 1
ATOM 832 C CA . LEU A 1 104 ? -13.751 -0.147 8.658 1.00 92.44 104 LEU A CA 1
ATOM 833 C C . LEU A 1 104 ? -15.180 -0.145 8.115 1.00 92.44 104 LEU A C 1
ATOM 835 O O . LEU A 1 104 ? -15.957 -1.073 8.364 1.00 92.44 104 LEU A O 1
ATOM 839 N N . THR A 1 105 ? -15.474 0.818 7.243 1.00 94.94 105 THR A N 1
ATOM 840 C CA . THR A 1 105 ? -16.635 0.724 6.351 1.00 94.94 105 THR A CA 1
ATOM 841 C C . THR A 1 105 ? -16.461 -0.425 5.353 1.00 94.94 105 THR A C 1
ATOM 843 O O . THR A 1 105 ? -15.349 -0.898 5.099 1.00 94.94 105 THR A O 1
ATOM 846 N N . GLU A 1 106 ? -17.560 -0.874 4.743 1.00 95.69 106 GLU A N 1
ATOM 847 C CA . GLU A 1 106 ? -17.517 -1.903 3.697 1.00 95.69 106 GLU A CA 1
ATOM 848 C C . GLU A 1 106 ? -16.598 -1.496 2.534 1.00 95.69 106 GLU A C 1
ATOM 850 O O . GLU A 1 106 ? -15.756 -2.285 2.108 1.00 95.69 106 GLU A O 1
ATOM 855 N N . GLN A 1 107 ? -16.674 -0.233 2.103 1.00 95.88 107 GLN A N 1
ATOM 856 C CA . GLN A 1 107 ? -15.817 0.301 1.046 1.00 95.88 107 GLN A CA 1
ATOM 857 C C . GLN A 1 107 ? -14.337 0.295 1.444 1.00 95.88 107 GLN A C 1
ATOM 859 O O . GLN A 1 107 ? -13.493 -0.146 0.670 1.00 95.88 107 GLN A O 1
ATOM 864 N N . GLN A 1 108 ? -14.005 0.747 2.658 1.00 95.94 108 GLN A N 1
ATOM 865 C CA . GLN A 1 108 ? -12.622 0.755 3.149 1.00 95.94 108 GLN A CA 1
ATOM 866 C C . GLN A 1 108 ? -12.050 -0.662 3.225 1.00 95.94 108 GLN A C 1
ATOM 868 O O . GLN A 1 108 ? -10.921 -0.914 2.804 1.00 95.94 108 GLN A O 1
ATOM 873 N N . ARG A 1 109 ? -12.850 -1.611 3.714 1.00 96.25 109 ARG A N 1
ATOM 874 C CA . ARG A 1 109 ? -12.495 -3.029 3.751 1.00 96.25 109 ARG A CA 1
ATOM 875 C C . ARG A 1 109 ? -12.269 -3.592 2.350 1.00 96.25 109 ARG A C 1
ATOM 877 O O . ARG A 1 109 ? -11.288 -4.307 2.150 1.00 96.25 109 ARG A O 1
ATOM 884 N N . ALA A 1 110 ? -13.131 -3.264 1.388 1.00 96.25 110 ALA A N 1
ATOM 885 C CA . ALA A 1 110 ? -12.966 -3.675 -0.004 1.00 96.25 110 ALA A CA 1
ATOM 886 C C . ALA A 1 110 ? -11.655 -3.130 -0.595 1.00 96.25 110 ALA A C 1
ATOM 888 O O . ALA A 1 110 ? -10.862 -3.907 -1.130 1.00 96.25 110 ALA A O 1
ATOM 889 N N . THR A 1 111 ? -11.366 -1.837 -0.400 1.00 97.38 111 THR A N 1
ATOM 890 C CA . THR A 1 111 ? -10.095 -1.210 -0.802 1.00 97.38 111 THR A CA 1
ATOM 891 C C . THR A 1 111 ? -8.896 -1.935 -0.192 1.00 97.38 111 THR A C 1
ATOM 893 O O . THR A 1 111 ? -7.965 -2.285 -0.910 1.00 97.38 111 THR A O 1
ATOM 896 N N . LEU A 1 112 ? -8.914 -2.218 1.114 1.00 96.31 112 LEU A N 1
ATOM 897 C CA . LEU A 1 112 ? -7.807 -2.904 1.785 1.00 96.31 112 LEU A CA 1
ATOM 898 C C . LEU A 1 112 ? -7.692 -4.387 1.419 1.00 96.31 112 LEU A C 1
ATOM 900 O O . LEU A 1 112 ? -6.631 -4.960 1.624 1.00 96.31 112 LEU A O 1
ATOM 904 N N . THR A 1 113 ? -8.723 -5.028 0.874 1.00 96.31 113 THR A N 1
ATOM 905 C CA . THR A 1 113 ? -8.659 -6.451 0.483 1.00 96.31 113 THR A CA 1
ATOM 906 C C . THR A 1 113 ? -8.107 -6.632 -0.934 1.00 96.31 113 THR A C 1
ATOM 908 O O . THR A 1 113 ? -7.493 -7.655 -1.238 1.00 96.31 113 THR A O 1
ATOM 911 N N . MET A 1 114 ? -8.275 -5.634 -1.805 1.00 95.69 114 MET A N 1
ATOM 912 C CA . MET A 1 114 ? -7.795 -5.681 -3.187 1.00 95.69 114 MET A CA 1
ATOM 913 C C . MET A 1 114 ? -6.258 -5.760 -3.247 1.00 95.69 114 MET A C 1
ATOM 915 O O . MET A 1 114 ? -5.589 -4.978 -2.579 1.00 95.69 114 MET A O 1
ATOM 919 N N . PRO A 1 115 ? -5.649 -6.704 -3.983 1.00 94.56 115 PRO A N 1
ATOM 920 C CA . PRO A 1 115 ? -4.193 -6.818 -4.038 1.00 94.56 115 PRO A CA 1
ATOM 921 C C . PRO A 1 115 ? -3.558 -5.683 -4.855 1.00 94.56 115 PRO A C 1
ATOM 923 O O . PRO A 1 115 ? -4.117 -5.259 -5.865 1.00 94.56 115 PRO A O 1
ATOM 926 N N . PHE A 1 116 ? -2.360 -5.247 -4.453 1.00 93.88 116 PHE A N 1
ATOM 927 C CA . PHE A 1 116 ? -1.487 -4.433 -5.305 1.00 93.88 116 PHE A CA 1
ATOM 928 C C . PHE A 1 116 ? -1.051 -5.217 -6.545 1.00 93.88 116 PHE A C 1
ATOM 930 O O . PHE A 1 116 ? -1.001 -6.454 -6.536 1.00 93.88 116 PHE A O 1
ATOM 937 N N . PHE A 1 117 ? -0.672 -4.507 -7.606 1.00 92.12 117 PHE A N 1
ATOM 938 C CA . PHE A 1 117 ? -0.020 -5.159 -8.733 1.00 92.12 117 PHE A CA 1
ATOM 939 C C . PHE A 1 117 ? 1.326 -5.761 -8.297 1.00 92.12 117 PHE A C 1
ATOM 941 O O . PHE A 1 117 ? 2.072 -5.201 -7.497 1.00 92.12 117 PHE A O 1
ATOM 948 N N . ALA A 1 118 ? 1.678 -6.918 -8.859 1.00 88.88 118 ALA A N 1
ATOM 949 C CA . ALA A 1 118 ? 3.011 -7.481 -8.669 1.00 88.88 118 ALA A CA 1
ATOM 950 C C . ALA A 1 118 ? 4.050 -6.643 -9.435 1.00 88.88 118 ALA A C 1
ATOM 952 O O . ALA A 1 118 ? 3.898 -6.446 -10.631 1.00 88.88 118 ALA A O 1
ATOM 953 N N . TRP A 1 119 ? 5.108 -6.156 -8.789 1.00 87.50 119 TRP A N 1
ATOM 954 C CA . TRP A 1 119 ? 6.162 -5.357 -9.451 1.00 87.50 119 TRP A CA 1
ATOM 955 C C . TRP A 1 119 ? 7.532 -6.046 -9.427 1.00 87.50 119 TRP A C 1
ATOM 957 O O . TRP A 1 119 ? 8.590 -5.408 -9.466 1.00 87.50 119 TRP A O 1
ATOM 967 N N . ASP A 1 120 ? 7.529 -7.372 -9.308 1.00 84.31 120 ASP A N 1
ATOM 968 C CA . ASP A 1 120 ? 8.722 -8.209 -9.327 1.00 84.31 120 ASP A CA 1
ATOM 969 C C . ASP A 1 120 ? 9.373 -8.263 -10.729 1.00 84.31 120 ASP A C 1
ATOM 971 O O . ASP A 1 120 ? 8.749 -7.901 -11.732 1.00 84.31 120 ASP A O 1
ATOM 975 N N . PRO A 1 121 ? 10.632 -8.724 -10.838 1.00 82.94 121 PRO A N 1
ATOM 976 C CA . PRO A 1 121 ? 11.337 -8.760 -12.113 1.00 82.94 121 PRO A CA 1
ATOM 977 C C . PRO A 1 121 ? 10.645 -9.554 -13.228 1.00 82.94 121 PRO A C 1
ATOM 979 O O . PRO A 1 121 ? 10.908 -9.247 -14.384 1.00 82.94 121 PRO A O 1
ATOM 982 N N . GLN A 1 122 ? 9.811 -10.558 -12.928 1.00 83.25 122 GLN A N 1
ATOM 983 C CA . GLN A 1 122 ? 9.067 -11.310 -13.947 1.00 83.25 122 GLN A CA 1
ATOM 984 C C . GLN A 1 122 ? 7.892 -10.488 -14.467 1.00 83.25 122 GLN A C 1
ATOM 986 O O . GLN A 1 122 ? 7.734 -10.353 -15.674 1.00 83.25 122 GLN A O 1
ATOM 991 N N . SER A 1 123 ? 7.132 -9.866 -13.565 1.00 81.94 123 SER A N 1
ATOM 992 C CA . SER A 1 123 ? 5.991 -9.004 -13.910 1.00 81.94 123 SER A CA 1
ATOM 993 C C . SER A 1 123 ? 6.367 -7.728 -14.684 1.00 81.94 123 SER A C 1
ATOM 995 O O . SER A 1 123 ? 5.506 -7.102 -15.299 1.00 81.94 123 SER A O 1
ATOM 997 N N . LEU A 1 124 ? 7.644 -7.333 -14.625 1.00 80.12 124 LEU A N 1
ATOM 998 C CA . LEU A 1 124 ? 8.228 -6.186 -15.326 1.00 80.12 124 LEU A CA 1
ATOM 999 C C . LEU A 1 124 ? 8.852 -6.560 -16.680 1.00 80.12 124 LEU A C 1
ATOM 1001 O O . LEU A 1 124 ? 9.348 -5.681 -17.392 1.00 80.12 124 LEU A O 1
ATOM 1005 N N . ARG A 1 125 ? 8.867 -7.849 -17.048 1.00 77.25 125 ARG A N 1
ATOM 1006 C CA . ARG A 1 125 ? 9.278 -8.278 -18.388 1.00 77.25 125 ARG A CA 1
ATOM 1007 C C . ARG A 1 125 ? 8.182 -7.884 -19.364 1.00 77.25 125 ARG A C 1
ATOM 1009 O O . ARG A 1 125 ? 7.217 -8.611 -19.547 1.00 77.25 125 ARG A O 1
ATOM 1016 N N . LEU A 1 126 ? 8.340 -6.723 -19.986 1.00 67.25 126 LEU A N 1
ATOM 1017 C CA . LEU A 1 126 ? 7.449 -6.317 -21.063 1.00 67.25 126 LEU A CA 1
ATOM 1018 C C . LEU A 1 126 ? 7.694 -7.219 -22.272 1.00 67.25 126 LEU A C 1
ATOM 1020 O O . LEU A 1 126 ? 8.819 -7.297 -22.781 1.00 67.25 126 LEU A O 1
ATOM 1024 N N . GLU A 1 127 ? 6.638 -7.869 -22.753 1.00 63.12 127 GLU A N 1
ATOM 1025 C CA . GLU A 1 127 ? 6.632 -8.377 -24.117 1.00 63.12 127 GLU A CA 1
ATOM 1026 C C . GLU A 1 127 ? 6.797 -7.187 -25.067 1.00 63.12 127 GLU A C 1
ATOM 1028 O O . GLU A 1 127 ? 6.297 -6.083 -24.827 1.00 63.12 127 GLU A O 1
ATOM 1033 N N . ARG A 1 128 ? 7.588 -7.373 -26.124 1.00 59.44 128 ARG A N 1
ATOM 1034 C CA . ARG A 1 128 ? 7.965 -6.286 -27.030 1.00 59.44 128 ARG A CA 1
ATOM 1035 C C . ARG A 1 128 ? 6.699 -5.699 -27.675 1.00 59.44 128 ARG A C 1
ATOM 1037 O O . ARG A 1 128 ? 6.188 -6.276 -28.624 1.00 59.44 128 ARG A O 1
ATOM 1044 N N . GLY A 1 129 ? 6.234 -4.547 -27.188 1.00 60.78 129 GLY A N 1
ATOM 1045 C CA . GLY A 1 129 ? 5.050 -3.856 -27.714 1.00 60.78 129 GLY A CA 1
ATOM 1046 C C . GLY A 1 129 ? 3.943 -3.568 -26.696 1.00 60.78 129 GLY A C 1
ATOM 1047 O O . GLY A 1 129 ? 3.103 -2.722 -26.993 1.00 60.78 129 GLY A O 1
ATOM 1048 N N . ASP A 1 130 ? 3.969 -4.153 -25.492 1.00 74.50 130 ASP A N 1
ATOM 1049 C CA . ASP A 1 130 ? 2.945 -3.920 -24.451 1.00 74.50 130 ASP A CA 1
ATOM 1050 C C . ASP A 1 130 ? 3.170 -2.619 -23.654 1.00 74.50 130 ASP A C 1
ATOM 1052 O O . ASP A 1 130 ? 3.161 -2.540 -22.424 1.00 74.50 130 ASP A O 1
ATOM 1056 N N . TYR A 1 131 ? 3.457 -1.552 -24.391 1.00 70.00 131 TYR A N 1
ATOM 1057 C CA . TYR A 1 131 ? 3.674 -0.241 -23.812 1.00 70.00 131 TYR A CA 1
ATOM 1058 C C . TYR A 1 131 ? 2.373 0.394 -23.270 1.00 70.00 131 TYR A C 1
ATOM 1060 O O . TYR A 1 131 ? 2.410 0.957 -22.174 1.00 70.00 131 TYR A O 1
ATOM 1068 N N . PRO A 1 132 ? 1.220 0.297 -23.965 1.00 73.69 132 PRO A N 1
ATOM 1069 C CA . PRO A 1 132 ? -0.047 0.800 -23.435 1.00 73.69 132 PRO A CA 1
ATOM 1070 C C . PRO A 1 132 ? -0.481 0.098 -22.141 1.00 73.69 132 PRO A C 1
ATOM 1072 O O . PRO A 1 132 ? -0.902 0.782 -21.210 1.00 73.69 132 PRO A O 1
ATOM 1075 N N . GLY A 1 133 ? -0.307 -1.228 -22.040 1.00 83.38 133 GLY A N 1
ATOM 1076 C CA . GLY A 1 133 ? -0.681 -1.989 -20.847 1.00 83.38 133 GLY A CA 1
ATOM 1077 C C . GLY A 1 133 ? 0.123 -1.583 -19.613 1.00 83.38 133 GLY A C 1
ATOM 1078 O O . GLY A 1 133 ? -0.431 -1.418 -18.528 1.00 83.38 133 GLY A O 1
ATOM 1079 N N . MET A 1 134 ? 1.422 -1.319 -19.774 1.00 83.25 134 MET A N 1
ATOM 1080 C CA . MET A 1 134 ? 2.259 -0.831 -18.675 1.00 83.25 134 MET A CA 1
ATOM 1081 C C . MET A 1 134 ? 1.882 0.587 -18.227 1.00 83.25 134 MET A C 1
ATOM 1083 O O . MET A 1 134 ? 1.862 0.854 -17.027 1.00 83.25 134 MET A O 1
ATOM 1087 N N . ALA A 1 135 ? 1.575 1.497 -19.156 1.00 84.12 135 ALA A N 1
ATOM 1088 C CA . ALA A 1 135 ? 1.152 2.854 -18.810 1.00 84.12 135 ALA A CA 1
ATOM 1089 C C . ALA A 1 135 ? -0.157 2.847 -18.004 1.00 84.12 135 ALA A C 1
ATOM 1091 O O . ALA A 1 135 ? -0.234 3.459 -16.940 1.00 84.12 135 ALA A O 1
ATOM 1092 N N . GLU A 1 136 ? -1.146 2.084 -18.468 1.00 88.62 136 GLU A N 1
ATOM 1093 C CA . GLU A 1 136 ? -2.423 1.922 -17.778 1.00 88.62 136 GLU A CA 1
ATOM 1094 C C . GLU A 1 136 ? -2.246 1.274 -16.397 1.00 88.62 136 GLU A C 1
ATOM 1096 O O . GLU A 1 136 ? -2.830 1.713 -15.406 1.00 88.62 136 GLU A O 1
ATOM 1101 N N . ARG A 1 137 ? -1.391 0.253 -16.299 1.00 89.75 137 ARG A N 1
ATOM 1102 C CA . ARG A 1 137 ? -1.072 -0.397 -15.027 1.00 89.75 137 ARG A CA 1
ATOM 1103 C C . ARG A 1 137 ? -0.462 0.574 -14.017 1.00 89.75 137 ARG A C 1
ATOM 1105 O O . ARG A 1 137 ? -0.827 0.530 -12.845 1.00 89.75 137 ARG A O 1
ATOM 1112 N N . LEU A 1 138 ? 0.453 1.439 -14.462 1.00 89.31 138 LEU A N 1
ATOM 1113 C CA . LEU A 1 138 ? 1.064 2.464 -13.613 1.00 89.31 138 LEU A CA 1
ATOM 1114 C C . LEU A 1 138 ? 0.016 3.456 -13.091 1.00 89.31 138 LEU A C 1
ATOM 1116 O O . LEU A 1 138 ? 0.006 3.779 -11.905 1.00 89.31 138 LEU A O 1
ATOM 1120 N N . GLU A 1 139 ? -0.884 3.914 -13.960 1.00 90.75 139 GLU A N 1
ATOM 1121 C CA . GLU A 1 139 ? -1.952 4.844 -13.588 1.00 90.75 139 GLU A CA 1
ATOM 1122 C C . GLU A 1 139 ? -2.913 4.224 -12.566 1.00 90.75 139 GLU A C 1
ATOM 1124 O O . GLU A 1 139 ? -3.123 4.791 -11.490 1.00 90.75 139 GLU A O 1
ATOM 1129 N N . ARG A 1 140 ? -3.422 3.018 -12.853 1.00 93.19 140 ARG A N 1
ATOM 1130 C CA . ARG A 1 140 ? -4.329 2.294 -11.952 1.00 93.19 140 ARG A CA 1
ATOM 1131 C C . ARG A 1 140 ? -3.697 2.061 -10.579 1.00 93.19 140 ARG A C 1
ATOM 1133 O O . ARG A 1 140 ? -4.353 2.286 -9.564 1.00 93.19 140 ARG A O 1
ATOM 1140 N N . GLU A 1 141 ? -2.431 1.645 -10.540 1.00 93.94 141 GLU A N 1
ATOM 1141 C CA . GLU A 1 141 ? -1.728 1.409 -9.277 1.00 93.94 141 GLU A CA 1
ATOM 1142 C C . GLU A 1 141 ? -1.538 2.703 -8.485 1.00 93.94 141 GLU A C 1
ATOM 1144 O O . GLU A 1 141 ? -1.765 2.727 -7.278 1.00 93.94 141 GLU A O 1
ATOM 1149 N N . SER A 1 142 ? -1.173 3.803 -9.151 1.00 92.12 142 SER A N 1
ATOM 1150 C CA . SER A 1 142 ? -1.006 5.098 -8.487 1.00 92.12 142 SER A CA 1
ATOM 1151 C C . SER A 1 142 ? -2.301 5.556 -7.814 1.00 92.12 142 SER A C 1
ATOM 1153 O O . SER A 1 142 ? -2.276 6.000 -6.664 1.00 92.12 142 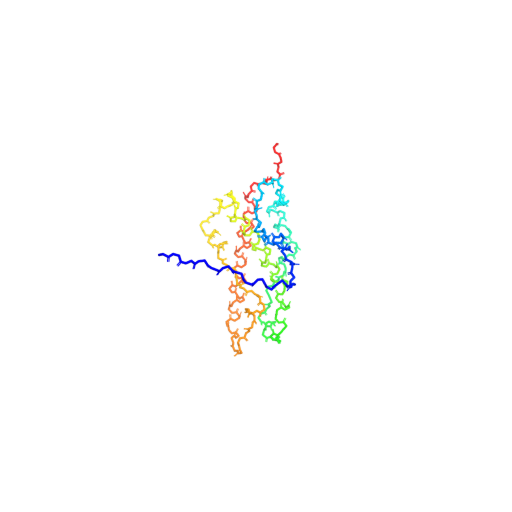SER A O 1
ATOM 1155 N N . SER A 1 143 ? -3.438 5.440 -8.507 1.00 94.19 143 SER A N 1
ATOM 1156 C CA . SER A 1 143 ? -4.744 5.765 -7.928 1.00 94.19 143 SER A CA 1
ATOM 1157 C C . SER A 1 143 ? -5.111 4.825 -6.783 1.00 94.19 143 SER A C 1
ATOM 1159 O O . SER A 1 143 ? -5.656 5.275 -5.775 1.00 94.19 143 SER A O 1
ATOM 1161 N N . PHE A 1 144 ? -4.801 3.535 -6.910 1.00 95.88 144 PHE A N 1
ATOM 1162 C CA . PHE A 1 144 ? -5.100 2.557 -5.873 1.00 95.88 144 PHE A CA 1
ATOM 1163 C C . PHE A 1 144 ? -4.280 2.785 -4.597 1.00 95.88 144 PHE A C 1
ATOM 1165 O O . PHE A 1 144 ? -4.846 2.805 -3.504 1.00 95.88 144 PHE A O 1
ATOM 1172 N N . ILE A 1 145 ? -2.977 3.053 -4.715 1.00 95.50 145 ILE A N 1
ATOM 1173 C CA . ILE A 1 145 ? -2.118 3.384 -3.569 1.00 95.50 145 ILE A CA 1
ATOM 1174 C C . ILE A 1 145 ? -2.664 4.588 -2.811 1.00 95.50 145 ILE A C 1
ATOM 1176 O O . ILE A 1 145 ? -2.751 4.538 -1.588 1.00 95.50 145 ILE A O 1
ATOM 1180 N N . ALA A 1 146 ? -3.076 5.644 -3.518 1.00 95.38 146 ALA A N 1
ATOM 1181 C CA . ALA A 1 146 ? -3.639 6.828 -2.878 1.00 95.38 146 ALA A CA 1
ATOM 1182 C C . ALA A 1 146 ? -4.912 6.497 -2.075 1.00 95.38 146 ALA A C 1
ATOM 1184 O O . ALA A 1 146 ? -5.115 7.034 -0.983 1.00 95.38 146 ALA A O 1
ATOM 1185 N N . GLN A 1 147 ? -5.749 5.576 -2.568 1.00 97.12 147 GLN A N 1
ATOM 1186 C CA . GLN A 1 147 ? -6.919 5.104 -1.823 1.00 97.12 147 GLN A CA 1
ATOM 1187 C C . GLN A 1 147 ? -6.501 4.325 -0.576 1.00 97.12 147 GLN A C 1
ATOM 1189 O O . GLN A 1 147 ? -7.004 4.611 0.507 1.00 97.12 147 GLN A O 1
ATOM 1194 N N . VAL A 1 148 ? -5.555 3.389 -0.695 1.00 97.12 148 VAL A N 1
ATOM 1195 C CA . VAL A 1 148 ? -5.050 2.619 0.453 1.00 97.12 148 VAL A CA 1
ATOM 1196 C C . VAL A 1 148 ? -4.442 3.540 1.509 1.00 97.12 148 VAL A C 1
ATOM 1198 O O . VAL A 1 148 ? -4.791 3.432 2.680 1.00 97.12 148 VAL A O 1
ATOM 1201 N N . GLU A 1 149 ? -3.586 4.482 1.110 1.00 96.38 149 GLU A N 1
ATOM 1202 C CA . GLU A 1 149 ? -3.001 5.483 2.007 1.00 96.38 149 GLU A CA 1
ATOM 1203 C C . GLU A 1 149 ? -4.071 6.313 2.719 1.00 96.38 149 GLU A C 1
ATOM 1205 O O . GLU A 1 149 ? -3.951 6.566 3.916 1.00 96.38 149 GLU A O 1
ATOM 1210 N N . THR A 1 150 ? -5.130 6.706 2.006 1.00 96.56 150 THR A N 1
ATOM 1211 C CA . THR A 1 150 ? -6.261 7.430 2.601 1.00 96.56 150 THR A CA 1
ATOM 1212 C C . THR A 1 150 ? -6.931 6.596 3.688 1.00 96.56 150 THR A C 1
ATOM 1214 O O . THR A 1 150 ? -7.090 7.069 4.811 1.00 96.56 150 THR A O 1
ATOM 1217 N N . VAL A 1 151 ? -7.253 5.332 3.393 1.00 95.88 151 VAL A N 1
ATOM 1218 C CA . VAL A 1 151 ? -7.896 4.437 4.364 1.00 95.88 151 VAL A CA 1
ATOM 1219 C C . VAL A 1 151 ? -6.995 4.178 5.572 1.00 95.88 151 VAL A C 1
ATOM 1221 O O . VAL A 1 151 ? -7.460 4.253 6.705 1.00 95.88 151 VAL A O 1
ATOM 1224 N N . LEU A 1 152 ? -5.706 3.903 5.361 1.00 94.31 152 LEU A N 1
ATOM 1225 C CA . LEU A 1 152 ? -4.756 3.659 6.451 1.00 94.31 152 LEU A CA 1
ATOM 1226 C C . LEU A 1 152 ? -4.589 4.892 7.346 1.00 94.31 152 LEU A C 1
ATOM 1228 O O . LEU A 1 152 ? -4.583 4.768 8.569 1.00 94.31 152 LEU A O 1
ATOM 1232 N N . ASN A 1 153 ? -4.518 6.082 6.754 1.00 93.69 153 ASN A N 1
ATOM 1233 C CA . ASN A 1 153 ? -4.479 7.336 7.495 1.00 93.69 153 ASN A CA 1
ATOM 1234 C C . ASN A 1 153 ? -5.748 7.556 8.332 1.00 93.69 153 ASN A C 1
ATOM 1236 O O . ASN A 1 153 ? -5.656 7.985 9.481 1.00 93.69 153 ASN A O 1
ATOM 1240 N N . ASP A 1 154 ? -6.923 7.251 7.780 1.00 92.00 154 ASP A N 1
ATOM 1241 C CA . ASP A 1 154 ? -8.185 7.347 8.515 1.00 92.00 154 ASP A CA 1
ATOM 1242 C C . ASP A 1 154 ? -8.215 6.370 9.691 1.00 92.00 154 ASP A C 1
ATOM 1244 O O . ASP A 1 154 ? -8.585 6.756 10.797 1.00 92.00 154 ASP A O 1
ATOM 1248 N N . VAL A 1 155 ? -7.763 5.133 9.490 1.00 90.00 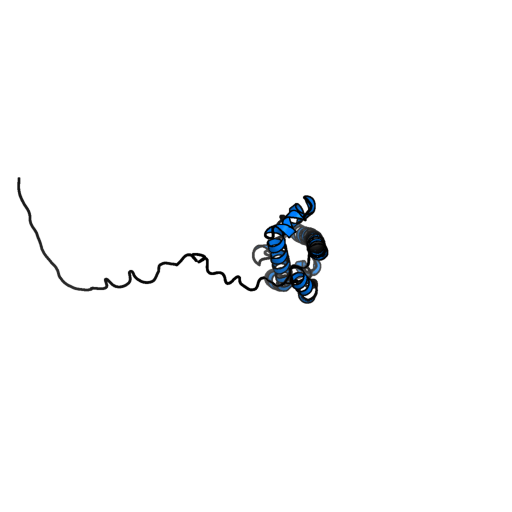155 VAL A N 1
ATOM 1249 C CA . VAL A 1 155 ? -7.661 4.132 10.559 1.00 90.00 155 VAL A CA 1
ATOM 1250 C C . VAL A 1 155 ? -6.738 4.620 11.677 1.00 90.00 155 VAL A C 1
ATOM 1252 O O . VAL A 1 155 ? -7.114 4.582 12.845 1.00 90.00 155 VAL A O 1
ATOM 1255 N N . VAL A 1 156 ? -5.562 5.148 11.333 1.00 88.56 156 VAL A N 1
ATOM 1256 C CA . VAL A 1 156 ? -4.595 5.679 12.307 1.00 88.56 156 VAL A CA 1
ATOM 1257 C C . VAL A 1 156 ? -5.163 6.849 13.109 1.00 88.56 156 VAL A C 1
ATOM 1259 O O . VAL A 1 156 ? -4.901 6.950 14.303 1.00 88.56 156 VAL A O 1
ATOM 1262 N N . LYS A 1 157 ? -5.955 7.724 12.482 1.00 87.12 157 LYS A N 1
ATOM 1263 C CA . LYS A 1 157 ? -6.564 8.879 13.158 1.00 87.12 157 LYS A CA 1
ATOM 1264 C C . LYS A 1 157 ? -7.663 8.509 14.150 1.00 87.12 157 LYS A C 1
ATOM 1266 O O . LYS A 1 157 ? -7.895 9.268 15.086 1.00 87.12 157 LYS A O 1
ATOM 1271 N N . HIS A 1 158 ? -8.372 7.408 13.908 1.00 82.12 158 HIS A N 1
ATOM 1272 C CA . HIS A 1 158 ? -9.588 7.068 14.651 1.00 82.12 158 HIS A CA 1
ATOM 1273 C C . HIS A 1 158 ? -9.432 5.858 15.572 1.00 82.12 158 HIS A C 1
ATOM 1275 O O . HIS A 1 158 ? -10.319 5.616 16.391 1.00 82.12 158 HIS A O 1
ATOM 1281 N N . LEU A 1 159 ? -8.333 5.104 15.476 1.00 74.81 159 LEU A N 1
ATOM 1282 C CA . LEU A 1 159 ? -8.058 4.058 16.451 1.00 74.81 159 LEU A CA 1
ATOM 1283 C C . LEU A 1 159 ? -7.602 4.666 17.780 1.00 74.81 159 LEU A C 1
ATOM 1285 O O . LEU A 1 159 ? -6.746 5.555 17.781 1.00 74.81 159 LEU A O 1
ATOM 1289 N N . PRO A 1 160 ? -8.144 4.191 18.916 1.00 60.34 160 PRO A N 1
ATOM 1290 C CA . PRO A 1 160 ? -7.648 4.595 20.217 1.00 60.34 160 PRO A CA 1
ATOM 1291 C C . PRO A 1 160 ? -6.173 4.207 20.329 1.00 60.34 160 PRO A C 1
ATOM 1293 O O . PRO A 1 160 ? -5.764 3.124 19.909 1.00 60.34 160 PRO A O 1
ATOM 1296 N N . ASP A 1 161 ? -5.369 5.111 20.880 1.00 56.41 161 ASP A N 1
ATOM 1297 C CA . ASP A 1 161 ? -3.952 4.870 21.110 1.00 56.41 161 ASP A CA 1
ATOM 1298 C C . ASP A 1 161 ? -3.784 3.739 22.140 1.00 56.41 161 ASP A C 1
ATOM 1300 O O . ASP A 1 161 ? -3.877 3.950 23.351 1.00 56.41 161 ASP A O 1
ATOM 1304 N N . LEU A 1 162 ? -3.566 2.515 21.647 1.00 53.47 162 LEU A N 1
ATOM 1305 C CA . LEU A 1 162 ? -3.368 1.313 22.465 1.00 53.47 162 LEU A CA 1
ATOM 1306 C C . LEU A 1 162 ? -2.029 1.337 23.236 1.00 53.47 162 LEU A C 1
ATOM 1308 O O . LEU A 1 162 ? -1.731 0.394 23.964 1.00 53.47 162 LEU A O 1
ATOM 1312 N N . SER A 1 163 ? -1.225 2.402 23.096 1.00 47.72 163 SER A N 1
ATOM 1313 C CA . SER A 1 163 ? 0.039 2.604 23.819 1.00 47.72 163 SER A CA 1
ATOM 1314 C C . SER A 1 163 ? -0.142 2.996 25.286 1.00 47.72 163 SER A C 1
ATOM 1316 O O . SER A 1 163 ? 0.844 3.010 26.020 1.00 47.72 163 SER A O 1
ATOM 1318 N N . ARG A 1 164 ? -1.349 3.383 25.730 1.00 37.12 164 ARG A N 1
ATOM 1319 C CA . ARG A 1 164 ? -1.561 3.777 27.130 1.00 37.12 164 ARG A CA 1
ATOM 1320 C C . ARG A 1 164 ? -1.681 2.538 28.022 1.00 37.12 164 ARG A C 1
ATOM 1322 O O . ARG A 1 164 ? -2.694 1.846 27.923 1.00 37.12 164 ARG A O 1
ATOM 1329 N N . PRO A 1 165 ? -0.719 2.273 28.927 1.00 40.78 165 PRO A N 1
ATOM 1330 C CA . PRO A 1 165 ? -0.983 1.361 30.027 1.00 40.78 165 PRO A CA 1
ATOM 1331 C C . PRO A 1 165 ? -2.095 1.976 30.889 1.00 40.78 165 PRO A C 1
ATOM 1333 O O . PRO A 1 165 ? -2.019 3.157 31.243 1.00 40.78 165 PRO A O 1
ATOM 1336 N N . MET A 1 166 ? -3.143 1.197 31.159 1.00 39.81 166 MET A N 1
ATOM 1337 C CA . MET A 1 166 ? -4.053 1.474 32.275 1.00 39.81 166 MET A CA 1
ATOM 1338 C C . MET A 1 166 ? -3.368 1.156 33.599 1.00 39.81 166 MET A C 1
ATOM 1340 O O . MET A 1 166 ? -2.595 0.171 33.631 1.00 39.81 166 MET A O 1
#

Secondary structure (DSSP, 8-state):
------------S------SSS---------------S--S-HHHHHHHHHHHTTT-PPPPHHHHHHS-TTTHHHHTHHHHHHHHHHHHHHHHHHHSHHHHHHS-HHHHHHHHSPPPP-STTTT---TT-HHHHHHHHHHHHHHHHHHHHHHHHHHHHS--TT---

Foldseek 3Di:
DDDDDDDDDDDDDDDDPPDPDPPPVPPPPVPPDPDPDPPPPPLLNLLVVLVVQQPPLADDALVRLVVDDLVCQQVNCVSVVVSLVSLLVSLVCQCPDPVSVVPDDPVLVVLSVDDADDSHSVSSPDDVPCSVVVNVSSVVNNVSVVSSSVSSVVSSVPDDSPPDDD

pLDDT: mean 74.04, std 21.87, range [31.98, 97.38]

Sequence (166 aa):
MRAIAVSKLDKKLCLVVACCLLSVSAMPTFGQNSAQPNYQQTIAYSWETYLNTQKYNQLPSWSTARGNRLGVLPQQFKAFRERISHLEELRRWVLSNHEANKALTEQQRATLTMPFFAWDPQSLRLERGDYPGMAERLERESSFIAQVETVLNDVVKHLPDLSRPM

Radius of gyration: 27.57 Å; chains: 1; bounding box: 48×91×60 Å

Organism: Mycosarcoma maydis (NCBI:txid5270)